Protein AF-A0A2A5XX04-F1 (afdb_monomer_lite)

pLDDT: mean 82.14, std 14.87, range [39.12, 96.19]

Radius of gyration: 28.09 Å; chains: 1; bounding box: 79×32×93 Å

Sequence (165 aa):
MIDTEQLPRMAFYTSGLMVVSGAFTIFSSELFPYVLTSIFHNIGIFLGLGMVYFNMIRLSSRRYMRRLDGPSRMPWVFAVLIGGLPLIWITIYDTGWPLATLLIYAGIILFFSALGAHLGQKAGHKAQQQFREQLQAYLEKIHAQQTENSPESTDHESTNRIPSS

Foldseek 3Di:
DPPPVCVVVLVVLLVVLLVVLLVVLVVLVVLLVVLPVDPVSVVVSLLVVLQVLLVSLLVSLQVSLLPDDDQDPVSVVSLCNSLVNSLVVVVVDPSVDDPVSNVVSNVSSNVSSVVSSVNSRVSSVVSNVVSVVVVVVVVVVVVVVVVVPPDDPPPPPPPDDDDDD

Secondary structure (DSSP, 8-state):
---GGGHHHHHHHHHHHHHHHHHHHHHHHTTGGGGGS-HHHHHHHHHHHHHHHHHHHHHHHHHHHTT-SS--SHHHHHHHHHHHHHHHHHHHS-----HHHHHHHHHHHHHHHHHHHHHHHHHHHHHHHHHHHHHHHHHHHHHHHHHHTS---------------

Structure (mmCIF, N/CA/C/O backbone):
data_AF-A0A2A5XX04-F1
#
_entry.id   AF-A0A2A5XX04-F1
#
loop_
_atom_site.group_PDB
_atom_site.id
_atom_site.type_symbol
_atom_site.label_atom_id
_atom_site.label_alt_id
_atom_site.label_comp_id
_atom_site.label_asym_id
_atom_site.label_entity_id
_atom_site.label_seq_id
_atom_site.pdbx_PDB_ins_code
_atom_site.Cartn_x
_atom_site.Cartn_y
_ato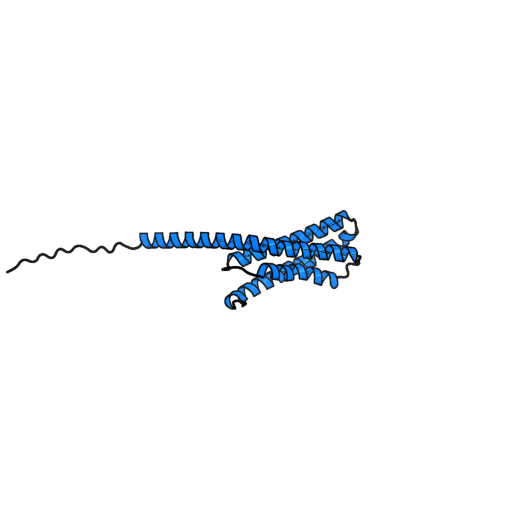m_site.Cartn_z
_atom_site.occupancy
_atom_site.B_iso_or_equiv
_atom_site.auth_seq_id
_atom_site.auth_comp_id
_atom_site.auth_asym_id
_atom_site.auth_atom_id
_atom_site.pdbx_PDB_model_num
ATOM 1 N N . MET A 1 1 ? -7.439 -17.340 16.408 1.00 39.12 1 MET A N 1
ATOM 2 C CA . MET A 1 1 ? -8.891 -17.443 16.180 1.00 39.12 1 MET A CA 1
ATOM 3 C C . MET A 1 1 ? -9.316 -16.236 15.374 1.00 39.12 1 MET A C 1
ATOM 5 O O . MET A 1 1 ? -8.980 -15.128 15.764 1.00 39.12 1 MET A O 1
ATOM 9 N N . ILE A 1 2 ? -9.911 -16.452 14.202 1.00 52.84 2 ILE A N 1
ATOM 10 C CA . ILE A 1 2 ? -10.643 -15.403 13.490 1.00 52.84 2 ILE A CA 1
ATOM 11 C C . ILE A 1 2 ? -12.016 -15.379 14.154 1.00 52.84 2 ILE A C 1
ATOM 13 O O . ILE A 1 2 ? -12.710 -16.392 14.100 1.00 52.84 2 ILE A O 1
ATOM 17 N N . ASP A 1 3 ? -12.373 -14.279 14.814 1.00 58.16 3 ASP A N 1
ATOM 18 C CA . ASP A 1 3 ? -13.710 -14.124 15.385 1.00 58.16 3 ASP A CA 1
ATOM 19 C C . ASP A 1 3 ? -14.723 -14.137 14.238 1.00 58.16 3 ASP A C 1
ATOM 21 O O . ASP A 1 3 ? -14.726 -13.254 13.375 1.00 58.16 3 ASP A O 1
ATOM 25 N N . THR A 1 4 ? -15.572 -15.163 14.199 1.00 63.19 4 THR A N 1
ATOM 26 C CA . THR A 1 4 ? -16.607 -15.359 13.172 1.00 63.19 4 THR A CA 1
ATOM 27 C C . THR A 1 4 ? -17.567 -14.172 13.076 1.00 63.19 4 THR A C 1
ATOM 29 O O . THR A 1 4 ? -18.086 -13.891 11.999 1.00 63.19 4 THR A O 1
ATOM 32 N N . GLU A 1 5 ? -17.723 -13.399 14.152 1.00 65.88 5 GLU A N 1
ATOM 33 C CA . GLU A 1 5 ? -18.518 -12.164 14.179 1.00 65.88 5 GLU A CA 1
ATOM 34 C C . GLU A 1 5 ? -17.909 -11.020 13.353 1.00 65.88 5 GLU A C 1
ATOM 36 O O . GLU A 1 5 ? -18.614 -10.140 12.856 1.00 65.88 5 GLU A O 1
ATOM 41 N N . GLN A 1 6 ? -16.589 -11.024 13.157 1.00 71.31 6 GLN A N 1
ATOM 42 C CA . GLN A 1 6 ? -15.884 -9.991 12.395 1.00 71.31 6 GLN A CA 1
ATOM 43 C C . GLN A 1 6 ? -15.785 -10.334 10.903 1.00 71.31 6 GLN A C 1
ATOM 45 O O . GLN A 1 6 ? -15.471 -9.467 10.085 1.00 71.31 6 GLN A O 1
ATOM 50 N N . LEU A 1 7 ? -16.095 -11.576 10.529 1.00 73.88 7 LEU A N 1
ATOM 51 C CA . LEU A 1 7 ? -15.939 -12.129 9.184 1.00 73.88 7 LEU A CA 1
ATOM 52 C C . LEU A 1 7 ? -16.725 -11.357 8.100 1.00 73.88 7 LEU A C 1
ATOM 54 O O . LEU A 1 7 ? -16.116 -11.020 7.081 1.00 73.88 7 LEU A O 1
ATOM 58 N N . PRO A 1 8 ? -17.997 -10.950 8.308 1.00 80.88 8 PRO A N 1
ATOM 59 C CA . PRO A 1 8 ? -18.734 -10.150 7.324 1.00 80.88 8 PRO A CA 1
ATOM 60 C C . PRO A 1 8 ? -18.094 -8.776 7.086 1.00 80.88 8 PRO A C 1
ATOM 62 O O . PRO A 1 8 ? -17.998 -8.299 5.955 1.00 80.88 8 PRO A O 1
ATOM 65 N N . ARG A 1 9 ? -17.594 -8.146 8.157 1.00 78.00 9 ARG A N 1
ATOM 66 C CA . ARG A 1 9 ? -16.905 -6.852 8.080 1.00 78.00 9 ARG A CA 1
ATOM 67 C C . ARG A 1 9 ? -15.581 -6.989 7.336 1.00 78.00 9 ARG A C 1
ATOM 69 O O . ARG A 1 9 ? -15.266 -6.142 6.506 1.00 78.00 9 ARG A O 1
ATOM 76 N N . MET A 1 10 ? -14.823 -8.046 7.623 1.00 80.44 10 MET A N 1
ATOM 77 C CA . MET A 1 10 ? -13.579 -8.348 6.918 1.00 80.44 10 MET A CA 1
ATOM 78 C C . MET A 1 10 ? -13.836 -8.553 5.429 1.00 80.44 10 MET A C 1
ATOM 80 O O . MET A 1 10 ? -13.192 -7.897 4.621 1.00 80.44 10 MET A O 1
ATOM 84 N N . ALA A 1 11 ? -14.817 -9.380 5.063 1.00 82.56 11 ALA A N 1
ATOM 85 C CA . ALA A 1 11 ? -15.159 -9.639 3.668 1.00 82.56 11 ALA A CA 1
ATOM 86 C C . ALA A 1 11 ? -15.535 -8.353 2.911 1.00 82.56 11 ALA A C 1
ATOM 88 O O . ALA A 1 11 ? -15.011 -8.119 1.826 1.00 82.56 11 ALA A O 1
ATOM 89 N N . PHE A 1 12 ? -16.365 -7.488 3.507 1.00 84.81 12 PHE A N 1
ATOM 90 C CA . PHE A 1 12 ? -16.779 -6.223 2.891 1.00 84.81 12 PHE A CA 1
ATOM 91 C C . PHE A 1 12 ? -15.617 -5.238 2.690 1.00 84.81 12 PHE A C 1
ATOM 93 O O . PHE A 1 12 ? -15.493 -4.617 1.636 1.00 84.81 12 PHE A O 1
ATOM 100 N N . TYR A 1 13 ? -14.748 -5.082 3.693 1.00 83.38 13 TYR A N 1
ATOM 101 C CA . TYR A 1 13 ? -13.586 -4.199 3.560 1.00 83.38 13 TYR A CA 1
ATOM 102 C C . TYR A 1 13 ? -12.587 -4.743 2.546 1.00 83.38 13 TYR A C 1
ATOM 104 O O . TYR A 1 13 ? -12.068 -3.983 1.733 1.00 83.38 13 TYR A O 1
ATOM 112 N N . THR A 1 14 ? -12.338 -6.049 2.570 1.00 83.38 14 THR A N 1
ATOM 113 C CA . THR A 1 14 ? -11.395 -6.688 1.660 1.00 83.38 14 THR A CA 1
ATOM 114 C C . THR A 1 14 ? -11.882 -6.640 0.213 1.00 83.38 14 THR A C 1
ATOM 116 O O . THR A 1 14 ? -11.092 -6.318 -0.668 1.00 83.38 14 THR A O 1
ATOM 119 N N . SER A 1 15 ? -13.169 -6.883 -0.053 1.00 87.19 15 SER A N 1
ATOM 120 C CA . SER A 1 15 ? -13.718 -6.795 -1.412 1.00 87.19 15 SER A CA 1
ATOM 121 C C . SER A 1 15 ? -13.656 -5.367 -1.958 1.00 87.19 15 SER A C 1
ATOM 123 O O . SER A 1 15 ? -13.176 -5.159 -3.070 1.00 87.19 15 SER A O 1
ATOM 125 N N . GLY A 1 16 ? -14.045 -4.370 -1.156 1.00 86.00 16 GLY A N 1
ATOM 126 C CA . GLY A 1 16 ? -13.928 -2.962 -1.536 1.00 86.00 16 GLY A CA 1
ATOM 127 C C . GLY A 1 16 ? -12.478 -2.558 -1.808 1.00 86.00 16 GLY A C 1
ATOM 128 O O . GLY A 1 16 ? -12.192 -1.911 -2.811 1.00 86.00 16 GLY A O 1
ATOM 129 N N . LEU A 1 17 ? -11.546 -2.995 -0.958 1.00 88.25 17 LEU A N 1
ATOM 130 C CA . LEU A 1 17 ? -10.117 -2.756 -1.154 1.00 88.25 17 LEU A CA 1
ATOM 131 C C . LEU A 1 17 ? -9.592 -3.371 -2.447 1.00 88.25 17 LEU A C 1
ATOM 133 O O . LEU A 1 17 ? -8.843 -2.704 -3.154 1.00 88.25 17 LEU A O 1
ATOM 137 N N . MET A 1 18 ? -10.000 -4.597 -2.776 1.00 88.69 18 MET A N 1
ATOM 138 C CA . MET A 1 18 ? -9.597 -5.248 -4.022 1.00 88.69 18 MET A CA 1
ATOM 139 C C . MET A 1 18 ? -10.082 -4.483 -5.251 1.00 88.69 18 MET A C 1
ATOM 141 O O . MET A 1 18 ? -9.306 -4.286 -6.180 1.00 88.69 18 MET A O 1
ATOM 145 N N . VAL A 1 19 ? -11.329 -4.002 -5.247 1.00 90.75 19 VAL A N 1
ATOM 146 C CA . VAL A 1 19 ? -11.880 -3.230 -6.373 1.00 90.75 19 VAL A CA 1
ATOM 147 C C . VAL A 1 19 ? -11.111 -1.926 -6.570 1.00 90.75 19 VAL A C 1
ATOM 149 O O . VAL A 1 19 ? -10.664 -1.639 -7.679 1.00 90.75 19 VAL A O 1
ATOM 152 N N . VAL A 1 20 ? -10.915 -1.144 -5.504 1.00 89.38 20 VAL A N 1
ATOM 153 C CA . VAL A 1 20 ? -10.239 0.158 -5.620 1.00 89.38 20 VAL A CA 1
ATOM 154 C C . VAL A 1 20 ? -8.749 -0.024 -5.925 1.00 89.38 20 VAL A C 1
ATOM 156 O O . VAL A 1 20 ? -8.208 0.691 -6.765 1.00 89.38 20 VAL A O 1
ATOM 159 N N . SER A 1 21 ? -8.087 -0.996 -5.289 1.00 89.88 21 SER A N 1
ATOM 160 C CA . SER A 1 21 ? -6.683 -1.311 -5.566 1.00 89.88 21 SER A CA 1
ATOM 161 C C . SER A 1 21 ? -6.500 -1.788 -7.002 1.00 89.88 21 SER A C 1
ATOM 163 O O . SER A 1 21 ? -5.605 -1.302 -7.677 1.00 89.88 21 SER A O 1
ATOM 165 N N . GLY A 1 22 ? -7.357 -2.689 -7.492 1.00 89.25 22 GLY A N 1
ATOM 166 C CA . GLY A 1 22 ? -7.282 -3.203 -8.859 1.00 89.25 22 GLY A CA 1
ATOM 167 C C . GLY A 1 22 ? -7.514 -2.119 -9.902 1.00 89.25 22 GLY A C 1
ATOM 168 O O . GLY A 1 22 ? -6.728 -1.998 -10.839 1.00 89.25 22 GLY A O 1
ATOM 169 N N . ALA A 1 23 ? -8.525 -1.271 -9.698 1.00 91.62 23 ALA A N 1
ATOM 170 C CA . ALA A 1 23 ? -8.774 -0.126 -10.568 1.00 91.62 23 ALA A CA 1
ATOM 171 C C . ALA A 1 23 ? -7.563 0.817 -10.622 1.00 91.62 23 ALA A C 1
ATOM 173 O O . ALA A 1 23 ? -7.161 1.248 -11.701 1.00 91.62 23 ALA A O 1
ATOM 174 N N . PHE A 1 24 ? -6.942 1.098 -9.472 1.00 91.62 24 PHE A N 1
ATOM 175 C CA . PHE A 1 24 ? -5.743 1.928 -9.422 1.00 91.62 24 PHE A CA 1
ATOM 176 C C . PHE A 1 24 ? -4.534 1.253 -10.080 1.00 91.62 24 PHE A C 1
ATOM 178 O O . PHE A 1 24 ? -3.783 1.919 -10.784 1.00 91.62 24 PHE A O 1
ATOM 185 N N . THR A 1 25 ? -4.351 -0.056 -9.901 1.00 90.88 25 THR A N 1
ATOM 186 C CA . THR A 1 25 ? -3.270 -0.812 -10.543 1.00 90.88 25 THR A CA 1
ATOM 187 C C . THR A 1 25 ? -3.381 -0.759 -12.068 1.00 90.88 25 THR A C 1
ATOM 189 O O . THR A 1 25 ? -2.388 -0.454 -12.727 1.00 90.88 25 THR A O 1
ATOM 192 N N . ILE A 1 26 ? -4.579 -0.952 -12.624 1.00 89.81 26 ILE A N 1
ATOM 193 C CA . ILE A 1 26 ? -4.821 -0.823 -14.070 1.00 89.81 26 ILE A CA 1
ATOM 194 C C . ILE A 1 26 ? -4.598 0.622 -14.524 1.00 89.81 26 ILE A C 1
ATOM 196 O O . ILE A 1 26 ? -3.895 0.868 -15.492 1.00 89.81 26 ILE A O 1
ATOM 200 N N . PHE A 1 27 ? -5.128 1.608 -13.800 1.00 90.00 27 PHE A N 1
ATOM 201 C CA . PHE A 1 27 ? -4.887 3.012 -14.134 1.00 90.00 27 PHE A CA 1
ATOM 202 C C . PHE A 1 27 ? -3.390 3.364 -14.109 1.00 90.00 27 PHE A C 1
ATOM 204 O O . PHE A 1 27 ? -2.900 4.106 -14.955 1.00 90.00 27 PHE A O 1
ATOM 211 N N . SER A 1 28 ? -2.633 2.802 -13.165 1.00 88.12 28 SER A N 1
ATOM 212 C CA . SER A 1 28 ? -1.202 3.066 -13.037 1.00 88.12 28 SER A CA 1
ATOM 213 C C . SER A 1 28 ? -0.372 2.530 -14.201 1.00 88.12 28 SER A C 1
ATOM 215 O O . SER A 1 28 ? 0.705 3.075 -14.445 1.00 88.12 28 SER A O 1
ATOM 217 N N . SER A 1 29 ? -0.852 1.521 -14.944 1.00 86.75 29 SER A N 1
ATOM 218 C CA . SER A 1 29 ? -0.103 1.005 -16.096 1.00 86.75 29 SER A CA 1
ATOM 219 C C . SER A 1 29 ? -0.018 1.998 -17.252 1.00 86.75 29 SER A C 1
ATOM 221 O O . SER A 1 29 ? 0.942 1.944 -18.014 1.00 86.75 29 SER A O 1
ATOM 223 N N . GLU A 1 30 ? -0.922 2.979 -17.320 1.00 88.00 30 GLU A N 1
ATOM 224 C CA . GLU A 1 30 ? -0.830 4.102 -18.268 1.00 88.00 30 GLU A CA 1
ATOM 225 C C . GLU A 1 30 ? 0.434 4.954 -18.051 1.00 88.00 30 GLU A C 1
ATOM 227 O O . GLU A 1 30 ? 0.913 5.633 -18.957 1.00 88.00 30 GLU A O 1
ATOM 232 N N . LEU A 1 31 ? 1.021 4.906 -16.850 1.00 84.88 31 LEU A N 1
ATOM 233 C CA . LEU A 1 31 ? 2.252 5.630 -16.529 1.00 84.88 31 LEU A CA 1
ATOM 234 C C . LEU A 1 31 ? 3.516 4.851 -16.919 1.00 84.88 31 LEU A C 1
ATOM 236 O O . LEU A 1 31 ? 4.605 5.427 -16.945 1.00 84.88 31 LEU A O 1
ATOM 240 N N . PHE A 1 32 ? 3.405 3.556 -17.229 1.00 85.56 32 PHE A N 1
ATOM 241 C CA . PHE A 1 32 ? 4.559 2.690 -17.474 1.00 85.56 32 PHE A CA 1
ATOM 242 C C . PHE A 1 32 ? 5.405 3.063 -18.700 1.00 85.56 32 PHE A C 1
ATOM 244 O O . PHE A 1 32 ? 6.632 2.971 -18.594 1.00 85.56 32 PHE A O 1
ATOM 251 N N . PRO A 1 33 ? 4.835 3.549 -19.821 1.00 84.38 33 PRO A N 1
ATOM 252 C CA . PRO A 1 33 ? 5.631 4.012 -20.959 1.00 84.38 33 PRO A CA 1
ATOM 253 C C . PRO A 1 33 ? 6.579 5.166 -20.603 1.00 84.38 33 PRO A C 1
ATOM 255 O O . PRO A 1 33 ? 7.668 5.283 -21.163 1.00 84.38 33 PRO A O 1
ATOM 258 N N . TYR A 1 34 ? 6.210 5.998 -19.625 1.00 83.31 34 TYR A N 1
ATOM 259 C CA . TYR A 1 34 ? 7.012 7.149 -19.208 1.00 83.31 34 TYR A CA 1
ATOM 260 C C . TYR A 1 34 ? 8.184 6.769 -18.296 1.00 83.31 34 TYR A C 1
ATOM 262 O O . TYR A 1 34 ? 9.110 7.562 -18.128 1.00 83.31 34 TYR A O 1
ATOM 270 N N . VAL A 1 35 ? 8.200 5.555 -17.741 1.00 81.25 35 VAL A N 1
ATOM 271 C CA . VAL A 1 35 ? 9.222 5.104 -16.781 1.00 81.25 35 VAL A CA 1
ATOM 272 C C . VAL A 1 35 ? 10.611 5.008 -17.413 1.00 81.25 35 VAL A C 1
ATOM 274 O O . VAL A 1 35 ? 11.603 5.303 -16.752 1.00 81.25 35 VAL A O 1
ATOM 277 N N . LEU A 1 36 ? 10.708 4.642 -18.693 1.00 78.75 36 LEU A N 1
ATOM 278 C CA . LEU A 1 36 ? 11.997 4.468 -19.376 1.00 78.75 36 LEU A CA 1
ATOM 279 C C . LEU A 1 36 ? 12.547 5.758 -20.003 1.00 78.75 36 LEU A C 1
ATOM 281 O O . LEU A 1 36 ? 13.649 5.746 -20.543 1.00 78.75 36 LEU A O 1
ATOM 285 N N . THR A 1 37 ? 11.822 6.879 -19.919 1.00 81.25 37 THR A N 1
ATOM 286 C CA . THR A 1 37 ? 12.266 8.148 -20.526 1.00 81.25 37 THR A CA 1
ATOM 287 C C . THR A 1 37 ? 13.465 8.768 -19.806 1.00 81.25 37 THR A C 1
ATOM 289 O O . THR A 1 37 ? 14.342 9.347 -20.443 1.00 81.25 37 THR A O 1
ATOM 292 N N . SER A 1 38 ? 13.521 8.670 -18.475 1.00 84.75 38 SER A N 1
ATOM 293 C CA . SER A 1 38 ? 14.591 9.243 -17.655 1.00 84.75 38 SER A CA 1
ATOM 294 C C . SER A 1 38 ? 14.626 8.601 -16.269 1.00 84.75 38 SER A C 1
AT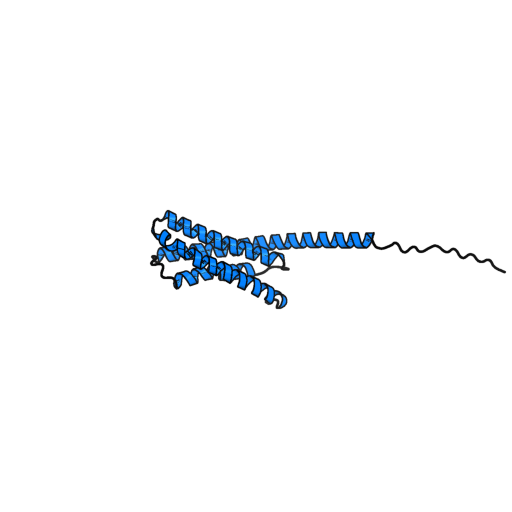OM 296 O O . SER A 1 38 ? 13.586 8.263 -15.703 1.00 84.75 38 SER A O 1
ATOM 298 N N . ILE A 1 39 ? 15.817 8.518 -15.671 1.00 83.38 39 ILE A N 1
ATOM 299 C CA . ILE A 1 39 ? 16.020 8.015 -14.302 1.00 83.38 39 ILE A CA 1
ATOM 300 C C . ILE A 1 39 ? 15.194 8.790 -13.266 1.00 83.38 39 ILE A C 1
ATOM 302 O O . ILE A 1 39 ? 14.636 8.190 -12.349 1.00 83.38 39 ILE A O 1
ATOM 306 N N . PHE A 1 40 ? 15.058 10.110 -13.426 1.00 85.06 40 PHE A N 1
ATOM 307 C CA . PHE A 1 40 ? 14.269 10.924 -12.499 1.00 85.06 40 PHE A CA 1
ATOM 308 C C . PHE A 1 40 ? 12.768 10.652 -12.634 1.00 85.06 40 PHE A C 1
ATOM 310 O O . PHE A 1 40 ? 12.066 10.606 -11.625 1.00 85.06 40 PHE A O 1
ATOM 317 N N . HIS A 1 41 ? 12.286 10.415 -13.860 1.00 84.12 41 HIS A N 1
ATOM 318 C CA . HIS A 1 41 ? 10.890 10.049 -14.107 1.00 84.12 41 HIS A CA 1
ATOM 319 C C . HIS A 1 41 ? 10.575 8.676 -13.515 1.00 84.12 41 HIS A C 1
ATOM 321 O O . HIS A 1 41 ? 9.572 8.530 -12.826 1.00 84.12 41 HIS A O 1
ATOM 327 N N . ASN A 1 42 ? 11.469 7.702 -13.701 1.00 85.69 42 ASN A N 1
ATOM 328 C CA . ASN A 1 42 ? 11.358 6.370 -13.113 1.00 85.69 42 ASN A CA 1
ATOM 329 C C . ASN A 1 42 ? 11.175 6.438 -11.585 1.00 85.69 42 ASN A C 1
ATOM 331 O O . ASN A 1 42 ? 10.155 5.998 -11.051 1.00 85.69 42 ASN A 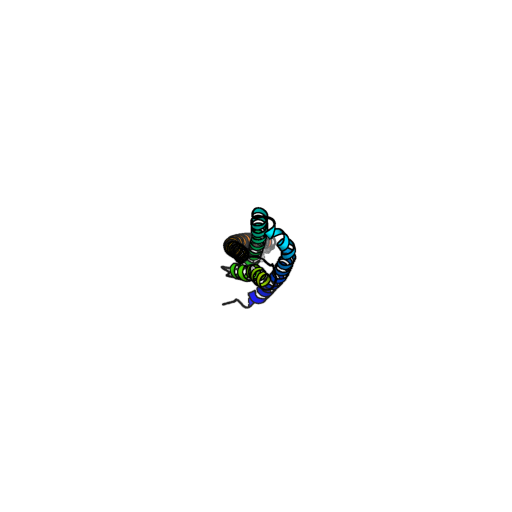O 1
ATOM 335 N N . ILE A 1 43 ? 12.124 7.076 -10.892 1.00 87.62 43 ILE A N 1
ATOM 336 C CA . ILE A 1 43 ? 12.097 7.201 -9.430 1.00 87.62 43 ILE A CA 1
ATOM 337 C C . ILE A 1 43 ? 10.849 7.968 -8.974 1.00 87.62 43 ILE A C 1
ATOM 339 O O . ILE A 1 43 ? 10.181 7.543 -8.032 1.00 87.62 43 ILE A O 1
ATOM 343 N N . GLY A 1 44 ? 10.513 9.074 -9.645 1.00 91.56 44 GLY A N 1
ATOM 344 C CA . GLY A 1 44 ? 9.344 9.889 -9.316 1.00 91.56 44 GLY A CA 1
ATOM 345 C C . GLY A 1 44 ? 8.028 9.121 -9.443 1.00 91.56 44 GLY A C 1
ATOM 346 O O . GLY A 1 44 ? 7.217 9.142 -8.516 1.00 91.56 44 GLY A O 1
ATOM 347 N N . ILE A 1 45 ? 7.837 8.392 -10.547 1.00 91.38 45 ILE A N 1
ATOM 348 C CA . ILE A 1 45 ? 6.639 7.576 -10.787 1.00 91.38 45 ILE A CA 1
ATOM 349 C C . ILE A 1 45 ? 6.547 6.465 -9.740 1.00 91.38 45 ILE A C 1
ATOM 351 O O . ILE A 1 45 ? 5.504 6.307 -9.107 1.00 91.38 45 ILE A O 1
ATOM 355 N N . PHE A 1 46 ? 7.629 5.724 -9.495 1.00 92.69 46 PHE A N 1
ATOM 356 C CA . PHE A 1 46 ? 7.601 4.612 -8.543 1.00 92.69 46 PHE A CA 1
ATOM 357 C C . PHE A 1 46 ? 7.368 5.071 -7.107 1.00 92.69 46 PHE A C 1
ATOM 359 O O . PHE A 1 46 ? 6.554 4.471 -6.406 1.00 92.69 46 PHE A O 1
ATOM 366 N N . LEU A 1 47 ? 8.018 6.152 -6.670 1.00 93.88 47 LEU A N 1
ATOM 367 C CA . LEU A 1 47 ? 7.765 6.734 -5.352 1.00 93.88 47 LEU A CA 1
ATOM 368 C C . LEU A 1 47 ? 6.330 7.249 -5.225 1.00 93.88 47 LEU A C 1
ATOM 370 O O . LEU A 1 47 ? 5.702 7.036 -4.187 1.00 93.88 47 LEU A O 1
ATOM 374 N N . GLY A 1 48 ? 5.797 7.885 -6.271 1.00 93.69 48 GLY A N 1
ATOM 375 C CA . GLY A 1 48 ? 4.406 8.328 -6.317 1.00 93.69 48 GLY A CA 1
ATOM 376 C C . GLY A 1 48 ? 3.435 7.160 -6.145 1.00 93.69 48 GLY A C 1
ATOM 377 O O . GLY A 1 48 ? 2.576 7.194 -5.264 1.00 93.69 48 GLY A O 1
ATOM 378 N N . LEU A 1 49 ? 3.624 6.087 -6.917 1.00 93.19 49 LEU A N 1
ATOM 379 C CA . LEU A 1 49 ? 2.823 4.866 -6.808 1.00 93.19 49 LEU A CA 1
ATOM 380 C C . LEU A 1 49 ? 2.949 4.228 -5.421 1.00 93.19 49 LEU A C 1
ATOM 382 O O . LEU A 1 49 ? 1.935 3.940 -4.785 1.00 93.19 49 LEU A O 1
ATOM 386 N N . GLY A 1 50 ? 4.174 4.074 -4.913 1.00 93.44 50 GLY A N 1
ATOM 387 C CA . GLY A 1 50 ? 4.437 3.560 -3.570 1.00 93.44 50 GLY A CA 1
ATOM 388 C C . GLY A 1 50 ? 3.704 4.359 -2.492 1.00 93.44 50 GLY A C 1
ATOM 389 O O . GLY A 1 50 ? 3.039 3.775 -1.636 1.00 93.44 50 GLY A O 1
ATOM 390 N N . MET A 1 51 ? 3.731 5.693 -2.568 1.00 95.12 51 MET A N 1
ATOM 391 C CA . MET A 1 51 ? 2.994 6.555 -1.642 1.00 95.12 51 MET A CA 1
ATOM 392 C C . MET A 1 51 ? 1.479 6.356 -1.709 1.00 95.12 51 MET A C 1
ATOM 394 O O . MET A 1 51 ? 0.828 6.379 -0.660 1.00 95.12 51 MET A O 1
ATOM 398 N N . VAL A 1 52 ? 0.906 6.141 -2.895 1.00 94.62 52 VAL A N 1
ATOM 399 C CA . VAL A 1 52 ? -0.533 5.872 -3.026 1.00 94.62 52 VAL A CA 1
ATOM 400 C C . VAL A 1 52 ? -0.902 4.552 -2.351 1.00 94.62 52 VAL A C 1
ATOM 402 O O . VAL A 1 52 ? -1.807 4.539 -1.511 1.00 94.62 52 VAL A O 1
ATOM 405 N N . TYR A 1 53 ? -0.171 3.467 -2.628 1.00 93.62 53 TYR A N 1
ATOM 406 C CA . TYR A 1 53 ? -0.418 2.165 -1.995 1.00 93.62 53 TYR A CA 1
ATOM 407 C C . TYR A 1 53 ? -0.229 2.223 -0.473 1.00 93.62 53 TYR A C 1
ATOM 409 O O . TYR A 1 53 ? -1.083 1.755 0.283 1.00 93.62 53 TYR A O 1
ATOM 417 N N . PHE A 1 54 ? 0.827 2.894 -0.004 1.00 94.56 54 PHE A N 1
ATOM 418 C CA . PHE A 1 54 ? 1.032 3.190 1.414 1.00 94.56 54 PHE A CA 1
ATOM 419 C C . PHE A 1 54 ? -0.187 3.880 2.036 1.00 94.56 54 PHE A C 1
ATOM 421 O O . PHE A 1 54 ? -0.671 3.472 3.097 1.00 94.56 54 PHE A O 1
ATOM 428 N N . ASN A 1 55 ? -0.697 4.927 1.383 1.00 94.94 55 ASN A N 1
ATOM 429 C CA . ASN A 1 55 ? -1.805 5.722 1.895 1.00 94.94 55 ASN A CA 1
ATOM 430 C C . ASN A 1 55 ? -3.102 4.901 1.946 1.00 94.94 55 ASN A C 1
ATOM 432 O O . ASN A 1 55 ? -3.778 4.893 2.977 1.00 94.94 55 ASN A O 1
ATOM 436 N N . MET A 1 56 ? -3.390 4.130 0.894 1.00 92.25 56 MET A N 1
ATOM 437 C CA . MET A 1 56 ? -4.511 3.187 0.857 1.00 92.25 56 MET A CA 1
ATOM 438 C C . MET A 1 56 ? -4.473 2.194 2.019 1.00 92.25 56 MET A C 1
ATOM 440 O O . MET A 1 56 ? -5.473 2.043 2.729 1.00 92.25 56 MET A O 1
ATOM 444 N N . ILE A 1 57 ? -3.324 1.550 2.253 1.00 92.69 57 ILE A N 1
ATOM 445 C CA . ILE A 1 57 ? -3.154 0.588 3.350 1.00 92.69 57 ILE A CA 1
ATOM 446 C C . ILE A 1 57 ? -3.356 1.292 4.691 1.00 92.69 57 ILE A C 1
ATOM 448 O O . ILE A 1 57 ? -4.096 0.800 5.548 1.00 92.69 57 ILE A O 1
ATOM 452 N N . ARG A 1 58 ? -2.756 2.472 4.879 1.00 91.38 58 ARG A N 1
ATOM 453 C CA . ARG A 1 58 ? -2.832 3.232 6.132 1.00 91.38 58 ARG A CA 1
ATOM 454 C C . ARG A 1 58 ? -4.259 3.675 6.457 1.00 91.38 58 ARG A C 1
ATOM 456 O O . ARG A 1 58 ? -4.706 3.505 7.593 1.00 91.38 58 ARG A O 1
ATOM 463 N N . LEU A 1 59 ? -4.972 4.248 5.486 1.00 90.75 59 LEU A N 1
ATOM 464 C CA . LEU A 1 59 ? -6.355 4.710 5.641 1.00 90.75 59 LEU A CA 1
ATOM 465 C C . LEU A 1 59 ? -7.292 3.549 5.958 1.00 90.75 59 LEU A C 1
ATOM 467 O O . LEU A 1 59 ? -8.073 3.629 6.908 1.00 90.75 59 LEU A O 1
ATOM 471 N N . SER A 1 60 ? -7.179 2.465 5.199 1.00 88.50 60 SER A N 1
ATOM 472 C CA . SER A 1 60 ? -8.036 1.294 5.352 1.00 88.50 60 SER A CA 1
ATOM 473 C C . SER A 1 60 ? -7.781 0.586 6.676 1.00 88.50 60 SER A C 1
ATOM 475 O O . SER A 1 60 ? -8.731 0.302 7.403 1.00 88.50 60 SER A O 1
ATOM 477 N N . SER A 1 61 ? -6.513 0.435 7.071 1.00 87.75 61 SER A N 1
ATOM 478 C CA . SER A 1 61 ? -6.123 -0.079 8.391 1.00 87.75 61 SER A CA 1
ATOM 479 C C . SER A 1 61 ? -6.714 0.761 9.521 1.00 87.75 61 SER A C 1
ATOM 481 O O . SER A 1 61 ? -7.363 0.226 10.419 1.00 87.75 61 SER A O 1
ATOM 483 N N . ARG A 1 62 ? -6.560 2.093 9.456 1.00 87.50 62 ARG A N 1
ATOM 484 C CA . ARG A 1 62 ? -7.097 3.014 10.467 1.00 87.50 62 ARG A CA 1
ATOM 485 C C . ARG A 1 62 ? -8.619 2.921 10.565 1.00 87.50 62 ARG A C 1
ATOM 487 O O . ARG A 1 62 ? -9.161 2.867 11.667 1.00 87.50 62 ARG A O 1
ATOM 494 N N . ARG A 1 63 ? -9.311 2.933 9.422 1.00 86.69 63 ARG A N 1
ATOM 495 C CA . ARG A 1 63 ? -10.778 2.906 9.362 1.00 86.69 63 ARG A CA 1
ATOM 496 C C . ARG A 1 63 ? -11.337 1.579 9.862 1.00 86.69 63 ARG A C 1
ATOM 498 O O . ARG A 1 63 ? -12.308 1.590 10.615 1.00 86.69 63 ARG A O 1
ATOM 505 N N . TYR A 1 64 ? -10.709 0.472 9.477 1.00 85.94 64 TYR A N 1
ATOM 506 C CA . TYR A 1 64 ? -11.075 -0.865 9.919 1.00 85.94 64 TYR A CA 1
ATOM 507 C C . TYR A 1 64 ? -10.881 -1.004 11.436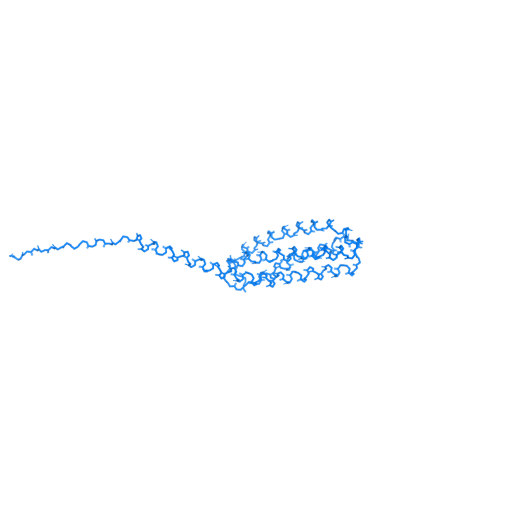 1.00 85.94 64 TYR A C 1
ATOM 509 O O . TYR A 1 64 ? -11.842 -1.277 12.155 1.00 85.94 64 TYR A O 1
ATOM 517 N N . MET A 1 65 ? -9.675 -0.703 11.936 1.00 84.94 65 MET A N 1
ATOM 518 C CA . MET A 1 65 ? -9.317 -0.855 13.352 1.00 84.94 65 MET A CA 1
ATOM 519 C C . MET A 1 65 ? -10.130 0.029 14.296 1.00 84.94 65 MET A C 1
ATOM 521 O O . MET A 1 65 ? -10.397 -0.413 15.405 1.00 84.94 65 MET A O 1
ATOM 525 N N . ARG A 1 66 ? -10.587 1.222 13.883 1.00 81.69 66 ARG A N 1
ATOM 526 C CA . ARG A 1 66 ? -11.354 2.148 14.747 1.00 81.69 66 ARG A CA 1
ATOM 527 C C . ARG A 1 66 ? -12.534 1.487 15.475 1.00 81.69 66 ARG A C 1
ATOM 529 O O . ARG A 1 66 ? -12.879 1.919 16.564 1.00 81.69 66 ARG A O 1
ATOM 536 N N . ARG A 1 67 ? -13.162 0.480 14.862 1.00 75.50 67 ARG A N 1
ATOM 537 C CA . ARG A 1 67 ? -14.355 -0.207 15.388 1.00 75.50 67 ARG A CA 1
ATOM 538 C C . ARG A 1 67 ? -14.062 -1.607 15.939 1.00 75.50 67 ARG A C 1
ATOM 540 O O . ARG A 1 67 ? -14.984 -2.415 16.032 1.00 75.50 67 ARG A O 1
ATOM 547 N N . LEU A 1 68 ? -12.793 -1.931 16.175 1.00 80.56 68 LEU A N 1
ATOM 548 C CA . LEU A 1 68 ? -12.350 -3.215 16.715 1.00 80.56 68 LEU A CA 1
ATOM 549 C C . LEU A 1 68 ? -11.909 -3.072 18.158 1.00 80.56 68 LEU A C 1
ATOM 551 O O . LEU A 1 68 ? -11.221 -2.110 18.502 1.00 80.56 68 LEU A O 1
ATOM 555 N N . ASP A 1 69 ? -12.214 -4.093 18.947 1.00 68.81 69 ASP A N 1
ATOM 556 C CA . ASP A 1 69 ? -11.741 -4.204 20.313 1.00 68.81 69 ASP A CA 1
ATOM 557 C C . ASP A 1 69 ? -10.475 -5.054 20.373 1.00 68.81 69 ASP A C 1
ATOM 559 O O . ASP A 1 69 ? -10.516 -6.275 20.449 1.00 68.81 69 ASP A O 1
ATOM 563 N N . GLY A 1 70 ? -9.324 -4.377 20.328 1.00 72.94 70 GLY A N 1
ATOM 564 C CA . GLY A 1 70 ? -8.018 -4.993 20.556 1.00 72.94 70 GLY A CA 1
ATOM 565 C C . GLY A 1 70 ? -7.094 -5.063 19.332 1.00 72.94 70 GLY A C 1
ATOM 566 O O . GLY A 1 70 ? -7.361 -4.453 18.286 1.00 72.94 70 GLY A O 1
ATOM 567 N N . PRO A 1 71 ? -5.942 -5.747 19.481 1.00 74.12 71 PRO A N 1
ATOM 568 C CA . PRO A 1 71 ? -4.925 -5.848 18.444 1.00 74.12 71 PRO A CA 1
ATOM 569 C C . PRO A 1 71 ? -5.381 -6.713 17.272 1.00 74.12 71 PRO A C 1
ATOM 571 O O . PRO A 1 71 ? -5.826 -7.843 17.441 1.00 74.12 71 PRO A O 1
ATOM 574 N N . SER A 1 72 ? -5.219 -6.183 16.057 1.00 80.38 72 SER A N 1
ATOM 575 C CA . SER A 1 72 ? -5.602 -6.858 14.818 1.00 80.38 72 SER A CA 1
ATOM 576 C C . SER A 1 72 ? -4.406 -7.010 13.885 1.00 80.38 72 SER A C 1
ATOM 578 O O . SER A 1 72 ? -3.624 -6.078 13.703 1.00 80.38 72 SER A O 1
ATOM 580 N N . ARG A 1 73 ? -4.298 -8.179 13.243 1.00 84.12 73 ARG A N 1
ATOM 581 C CA . ARG A 1 73 ? -3.309 -8.456 12.184 1.00 84.12 73 ARG A CA 1
ATOM 582 C C . ARG A 1 73 ? -3.742 -7.933 10.808 1.00 84.12 73 ARG A C 1
ATOM 584 O O . ARG A 1 73 ? -2.997 -8.066 9.844 1.00 84.12 73 ARG A O 1
ATOM 591 N N . MET A 1 74 ? -4.925 -7.323 10.704 1.00 85.50 74 MET A N 1
ATOM 592 C CA . MET A 1 74 ? -5.479 -6.882 9.423 1.00 85.50 74 MET A CA 1
ATOM 593 C C . MET A 1 74 ? -4.655 -5.855 8.636 1.00 85.50 74 MET A C 1
ATOM 595 O O . MET A 1 74 ? -4.633 -5.972 7.414 1.00 85.50 74 MET A O 1
ATOM 599 N N . PRO A 1 75 ? -3.917 -4.914 9.256 1.00 88.56 75 PRO A N 1
ATOM 600 C CA . PRO A 1 75 ? -3.046 -4.013 8.498 1.00 88.56 75 PRO A CA 1
ATOM 601 C C . PRO A 1 75 ? -2.024 -4.743 7.616 1.00 88.56 75 PRO A C 1
ATOM 603 O O . PRO A 1 75 ? -1.751 -4.313 6.498 1.00 88.56 75 PRO A O 1
ATOM 606 N N . TRP A 1 76 ? -1.505 -5.881 8.088 1.00 90.00 76 TRP A N 1
ATOM 607 C CA . TRP A 1 76 ? -0.589 -6.724 7.319 1.00 90.00 76 TRP A CA 1
ATOM 608 C C . TRP A 1 76 ? -1.295 -7.478 6.196 1.00 90.00 76 TRP A C 1
ATOM 610 O O . TRP A 1 76 ? -0.763 -7.564 5.094 1.00 90.00 76 TRP A O 1
ATOM 620 N N . VAL A 1 77 ? -2.514 -7.964 6.439 1.00 90.31 77 VAL A N 1
ATOM 621 C CA . VAL A 1 77 ? -3.339 -8.588 5.392 1.00 90.31 77 VAL A CA 1
ATOM 622 C C . VAL A 1 77 ? -3.627 -7.581 4.279 1.00 90.31 77 VAL A C 1
ATOM 624 O O . VAL A 1 77 ? -3.429 -7.890 3.110 1.00 90.31 77 VAL A O 1
ATOM 627 N N . PHE A 1 78 ? -4.009 -6.348 4.622 1.00 90.38 78 PHE A N 1
ATOM 628 C CA . PHE A 1 78 ? -4.225 -5.293 3.632 1.00 90.38 78 PHE A CA 1
ATOM 629 C C . PHE A 1 78 ? -2.959 -4.961 2.849 1.00 90.38 78 PHE A C 1
ATOM 631 O O . PHE A 1 78 ? -3.051 -4.752 1.647 1.00 90.38 78 PHE A O 1
ATOM 638 N N . ALA A 1 79 ? -1.787 -4.960 3.484 1.00 92.19 79 ALA A N 1
ATOM 639 C CA . ALA A 1 79 ? -0.532 -4.751 2.772 1.00 92.19 79 ALA A CA 1
ATOM 640 C C . ALA A 1 79 ? -0.221 -5.863 1.768 1.00 92.19 79 ALA A C 1
ATOM 642 O O . ALA A 1 79 ? 0.216 -5.566 0.661 1.00 92.19 79 ALA A O 1
ATOM 643 N N . VAL A 1 80 ? -0.496 -7.123 2.112 1.00 92.62 80 VAL A N 1
ATOM 644 C CA . VAL A 1 80 ? -0.332 -8.243 1.175 1.00 92.62 80 VAL A CA 1
ATOM 645 C C . VAL A 1 80 ? -1.322 -8.143 0.018 1.00 92.62 80 VAL A C 1
ATOM 647 O O . VAL A 1 80 ? -0.939 -8.360 -1.122 1.00 92.62 80 VAL A O 1
ATOM 650 N N . LEU A 1 81 ? -2.580 -7.785 0.276 1.00 91.69 81 LEU A N 1
ATOM 651 C CA . LEU A 1 81 ? -3.594 -7.724 -0.779 1.00 91.69 81 LEU A CA 1
ATOM 652 C C . LEU A 1 81 ? -3.397 -6.514 -1.700 1.00 91.69 81 LEU A C 1
ATOM 654 O O . LEU A 1 81 ? -3.359 -6.669 -2.914 1.00 91.69 81 LEU A O 1
ATOM 658 N N . ILE A 1 82 ? -3.223 -5.323 -1.124 1.00 92.06 82 ILE A N 1
ATOM 659 C CA . ILE A 1 82 ? -3.072 -4.064 -1.868 1.00 92.06 82 ILE A CA 1
ATOM 660 C C . ILE A 1 82 ? -1.693 -3.977 -2.523 1.00 92.06 82 ILE A C 1
ATOM 662 O O . ILE A 1 82 ? -1.585 -3.526 -3.655 1.00 92.06 82 ILE A O 1
ATOM 666 N N . GLY A 1 83 ? -0.638 -4.403 -1.823 1.00 89.88 83 GLY A N 1
ATOM 667 C CA . GLY A 1 83 ? 0.728 -4.401 -2.346 1.00 89.88 83 GLY A CA 1
ATOM 66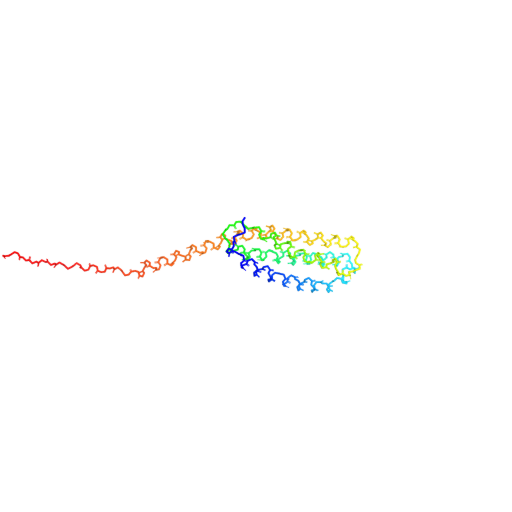8 C C . GLY A 1 83 ? 1.035 -5.602 -3.238 1.00 89.88 83 GLY A C 1
ATOM 669 O O . GLY A 1 83 ? 1.833 -5.487 -4.159 1.00 89.88 83 GLY A O 1
ATOM 670 N N . GLY A 1 84 ? 0.396 -6.750 -3.011 1.00 91.25 84 GLY A N 1
ATOM 671 C CA . GLY A 1 84 ? 0.588 -7.947 -3.831 1.00 91.25 84 GLY A CA 1
ATOM 672 C C . GLY A 1 84 ? -0.076 -7.843 -5.199 1.00 91.25 84 GLY A C 1
ATOM 673 O O . GLY A 1 84 ? 0.479 -8.323 -6.180 1.00 91.25 84 GLY A O 1
ATOM 674 N N . LEU A 1 85 ? -1.223 -7.171 -5.293 1.00 92.38 85 LEU A N 1
ATOM 675 C CA . LEU A 1 85 ? -1.941 -7.003 -6.554 1.00 92.38 85 LEU A CA 1
ATOM 676 C C . LEU A 1 85 ? -1.102 -6.342 -7.671 1.00 92.38 85 LEU A C 1
ATOM 678 O O . LEU A 1 85 ? -1.004 -6.942 -8.741 1.00 92.38 85 LEU A O 1
ATOM 682 N N . PRO A 1 86 ? -0.435 -5.188 -7.462 1.00 91.06 86 PRO A N 1
ATOM 683 C CA . PRO A 1 86 ? 0.450 -4.604 -8.469 1.00 91.06 86 PRO A CA 1
ATOM 684 C C . PRO A 1 86 ? 1.676 -5.468 -8.784 1.00 91.06 86 PRO A C 1
ATOM 686 O O . PRO A 1 86 ? 2.145 -5.459 -9.920 1.00 91.06 86 PRO A O 1
ATOM 689 N N . LEU A 1 87 ? 2.178 -6.248 -7.820 1.00 92.44 87 LEU A N 1
ATOM 690 C CA . LEU A 1 87 ? 3.280 -7.186 -8.060 1.00 92.44 87 LEU A CA 1
ATOM 691 C C . LEU A 1 87 ? 2.849 -8.367 -8.932 1.00 92.44 87 LEU A C 1
ATOM 693 O O . LEU A 1 87 ? 3.617 -8.818 -9.768 1.00 92.44 87 LEU A O 1
ATOM 697 N N . ILE A 1 88 ? 1.625 -8.864 -8.772 1.00 91.56 88 ILE A N 1
ATOM 698 C CA . ILE A 1 88 ? 1.080 -9.889 -9.668 1.00 91.56 88 ILE A CA 1
ATOM 699 C C . ILE A 1 88 ? 0.821 -9.267 -11.042 1.00 91.56 88 ILE A C 1
ATOM 701 O O . ILE A 1 88 ? 1.203 -9.836 -12.062 1.00 91.56 88 ILE A O 1
ATOM 705 N N . TRP A 1 89 ? 0.242 -8.066 -11.081 1.00 90.56 89 TRP A N 1
ATOM 706 C CA . TRP A 1 89 ? -0.060 -7.371 -12.330 1.00 90.56 89 TRP A CA 1
ATOM 707 C C . TRP A 1 89 ? 1.180 -7.166 -13.200 1.00 90.56 89 TRP A C 1
ATOM 709 O O . TRP A 1 89 ? 1.158 -7.518 -14.375 1.00 90.56 89 TRP A O 1
ATOM 719 N N . ILE A 1 90 ? 2.288 -6.689 -12.622 1.00 89.12 90 ILE A N 1
ATOM 720 C CA . ILE A 1 90 ? 3.527 -6.428 -13.371 1.00 89.12 90 ILE A CA 1
ATOM 721 C C . ILE A 1 90 ? 4.168 -7.701 -13.946 1.00 89.12 90 ILE A C 1
ATOM 723 O O . ILE A 1 90 ? 4.944 -7.612 -14.888 1.00 89.12 90 ILE A O 1
ATOM 727 N N . THR A 1 91 ? 3.857 -8.882 -13.397 1.00 85.69 91 THR A N 1
ATOM 728 C CA . THR A 1 91 ? 4.361 -10.161 -13.935 1.00 85.69 91 THR A CA 1
ATOM 729 C C . THR A 1 91 ? 3.577 -10.659 -15.143 1.00 85.69 91 THR A C 1
ATOM 731 O O . THR A 1 91 ? 4.109 -11.430 -15.935 1.00 85.69 91 THR A O 1
ATOM 734 N N . ILE A 1 92 ? 2.319 -10.233 -15.279 1.00 88.00 92 ILE A N 1
ATOM 735 C CA . ILE A 1 92 ? 1.435 -10.613 -16.387 1.00 88.00 92 ILE A CA 1
ATOM 736 C C . ILE A 1 92 ? 1.468 -9.537 -17.481 1.00 88.00 92 ILE A C 1
ATOM 738 O O . ILE A 1 92 ? 1.315 -9.837 -18.661 1.00 88.00 92 ILE A O 1
ATOM 742 N N . TYR A 1 93 ? 1.664 -8.279 -17.088 1.00 85.25 93 TYR A N 1
ATOM 743 C CA . TYR A 1 93 ? 1.744 -7.145 -17.994 1.00 85.25 93 TYR A CA 1
ATOM 744 C C . TYR A 1 93 ? 3.125 -7.078 -18.659 1.00 85.25 93 TYR A C 1
ATOM 746 O O . TYR A 1 93 ? 4.140 -6.916 -17.978 1.00 85.25 93 TYR A O 1
ATOM 754 N N . ASP A 1 94 ? 3.171 -7.152 -19.991 1.00 80.19 94 ASP A N 1
ATOM 755 C CA . ASP A 1 94 ? 4.422 -7.011 -20.740 1.00 80.19 94 ASP A CA 1
ATOM 756 C C . ASP A 1 94 ? 4.877 -5.544 -20.759 1.00 80.19 94 ASP A C 1
ATOM 758 O O . ASP A 1 94 ? 4.455 -4.726 -21.574 1.00 80.19 94 ASP A O 1
ATOM 762 N N . THR A 1 95 ? 5.714 -5.194 -19.784 1.00 81.44 95 THR A N 1
ATOM 763 C CA . THR A 1 95 ? 6.256 -3.838 -19.631 1.00 81.44 95 THR A CA 1
ATOM 764 C C . THR A 1 95 ? 7.452 -3.549 -20.533 1.00 81.44 95 THR A C 1
ATOM 766 O O . THR A 1 95 ? 7.827 -2.385 -20.677 1.00 81.44 95 THR A O 1
ATOM 769 N N . GLY A 1 96 ? 8.116 -4.581 -21.069 1.00 83.69 96 GLY A N 1
ATOM 770 C CA . GLY A 1 96 ? 9.425 -4.443 -21.714 1.00 83.69 96 GLY A CA 1
ATOM 771 C C . GLY A 1 96 ? 10.534 -3.885 -20.804 1.00 83.69 96 GLY A C 1
ATOM 772 O O . GLY A 1 96 ? 11.568 -3.433 -21.299 1.00 83.69 96 GLY A O 1
ATOM 773 N N . TRP A 1 97 ? 10.343 -3.856 -19.478 1.00 87.50 97 TRP A N 1
ATOM 774 C CA . TRP A 1 97 ? 11.315 -3.271 -18.553 1.00 87.50 97 TRP A CA 1
ATOM 775 C C . TRP A 1 97 ? 12.513 -4.194 -18.289 1.00 87.50 97 TRP A C 1
ATOM 777 O O . TRP A 1 97 ? 12.345 -5.406 -18.137 1.00 87.50 97 TRP A O 1
ATOM 787 N N . PRO A 1 98 ? 13.729 -3.635 -18.122 1.00 89.94 98 PRO A N 1
ATOM 788 C CA . PRO A 1 98 ? 14.868 -4.394 -17.620 1.00 89.94 98 PRO A CA 1
ATOM 789 C C . PRO A 1 98 ? 14.584 -4.993 -16.237 1.00 89.94 98 PRO A C 1
ATOM 791 O O . PRO A 1 98 ? 13.912 -4.372 -15.408 1.00 89.94 98 PRO A O 1
ATOM 794 N N . LEU A 1 99 ? 15.200 -6.143 -15.938 1.00 89.00 99 LEU A N 1
ATOM 795 C CA . LEU A 1 99 ? 15.069 -6.816 -14.638 1.00 89.00 99 LEU A CA 1
ATOM 796 C C . LEU A 1 99 ? 15.376 -5.879 -13.458 1.00 89.00 99 LEU A C 1
ATOM 798 O O . LEU A 1 99 ? 14.676 -5.900 -12.451 1.00 89.00 99 LEU A O 1
ATOM 802 N N . ALA A 1 100 ? 16.386 -5.015 -13.594 1.00 89.19 100 ALA A N 1
ATOM 803 C CA . ALA A 1 100 ? 16.733 -4.037 -12.566 1.00 89.19 100 ALA A CA 1
ATOM 804 C C . ALA A 1 100 ? 15.567 -3.081 -12.249 1.00 89.19 100 ALA A C 1
ATOM 806 O O . ALA A 1 100 ? 15.273 -2.838 -11.081 1.00 89.19 100 ALA A O 1
ATOM 807 N N . THR A 1 101 ? 14.861 -2.586 -13.269 1.00 89.25 101 THR A N 1
ATOM 808 C CA . THR A 1 101 ? 13.708 -1.688 -13.099 1.00 89.25 101 THR A CA 1
ATOM 809 C C . THR A 1 101 ? 12.537 -2.409 -12.434 1.00 89.25 101 THR A C 1
ATOM 811 O O . THR A 1 101 ? 11.915 -1.850 -11.532 1.00 89.25 101 THR A O 1
ATOM 814 N N . LEU A 1 102 ? 12.285 -3.668 -12.808 1.00 90.19 102 LEU A N 1
ATOM 815 C CA . LEU A 1 102 ? 11.276 -4.513 -12.158 1.00 90.19 102 LEU A CA 1
ATOM 816 C C . LEU A 1 102 ? 11.588 -4.736 -10.672 1.00 90.19 102 LEU A C 1
ATOM 818 O O . LEU A 1 102 ? 10.695 -4.627 -9.833 1.00 90.19 102 LEU A O 1
ATOM 822 N N . LEU A 1 103 ? 12.853 -4.993 -10.327 1.00 91.62 103 LEU A N 1
ATOM 823 C CA . LEU A 1 103 ? 13.280 -5.174 -8.937 1.00 91.62 103 LEU A CA 1
ATOM 824 C C . LEU A 1 103 ? 13.163 -3.884 -8.119 1.00 91.62 103 LEU A C 1
ATOM 826 O O . LEU A 1 103 ? 12.729 -3.936 -6.970 1.00 91.62 103 LEU A O 1
ATOM 830 N N . ILE A 1 104 ? 13.504 -2.730 -8.701 1.00 92.19 104 ILE A N 1
ATOM 831 C CA . ILE A 1 104 ? 13.330 -1.427 -8.044 1.00 92.19 104 ILE A CA 1
ATOM 832 C C . ILE A 1 104 ? 11.844 -1.166 -7.786 1.00 92.19 104 ILE A C 1
ATOM 834 O O . ILE A 1 104 ? 11.472 -0.824 -6.663 1.00 92.19 104 ILE A O 1
ATOM 838 N N . TYR A 1 105 ? 10.990 -1.373 -8.793 1.00 92.12 105 TYR A N 1
ATOM 839 C CA . TYR A 1 105 ? 9.541 -1.249 -8.650 1.00 92.12 105 TYR A CA 1
ATOM 840 C C . TYR A 1 105 ? 9.016 -2.150 -7.529 1.00 92.12 105 TYR A C 1
ATOM 842 O O . TYR A 1 105 ? 8.374 -1.670 -6.593 1.00 92.12 105 TYR A O 1
ATOM 850 N N . ALA A 1 106 ? 9.350 -3.443 -7.573 1.00 93.38 106 ALA A N 1
ATOM 851 C CA . ALA A 1 106 ? 8.908 -4.405 -6.574 1.00 93.38 106 ALA A CA 1
ATOM 852 C C . ALA A 1 106 ? 9.397 -4.037 -5.166 1.00 93.38 106 ALA A C 1
ATOM 854 O O . ALA A 1 106 ? 8.616 -4.058 -4.214 1.00 93.38 106 ALA A O 1
ATOM 855 N N . GLY A 1 107 ? 10.662 -3.633 -5.038 1.00 93.94 107 GLY A N 1
ATOM 856 C CA . GLY A 1 107 ? 11.248 -3.182 -3.779 1.00 93.94 107 GLY A CA 1
ATOM 857 C C . GLY A 1 107 ? 10.520 -1.973 -3.194 1.00 93.94 107 GLY A C 1
ATOM 858 O O . GLY A 1 107 ? 10.199 -1.971 -2.006 1.00 93.94 107 GLY A O 1
ATOM 859 N N . ILE A 1 108 ? 10.190 -0.976 -4.021 1.00 94.62 108 ILE A N 1
ATOM 860 C CA . ILE A 1 108 ? 9.443 0.215 -3.596 1.00 94.62 108 ILE A CA 1
ATOM 861 C C . ILE A 1 108 ? 8.033 -0.168 -3.140 1.00 94.62 108 ILE A C 1
ATOM 863 O O . ILE A 1 108 ? 7.621 0.218 -2.046 1.00 94.62 108 ILE A O 1
ATOM 867 N N . ILE A 1 109 ? 7.302 -0.960 -3.927 1.00 94.62 109 ILE A N 1
ATOM 868 C CA . ILE A 1 109 ? 5.944 -1.391 -3.570 1.00 94.62 109 ILE A CA 1
ATOM 869 C C . ILE A 1 109 ? 5.944 -2.174 -2.254 1.00 94.62 109 ILE A C 1
ATOM 871 O O . ILE A 1 109 ? 5.141 -1.874 -1.367 1.00 94.62 109 ILE A O 1
ATOM 875 N N . LEU A 1 110 ? 6.862 -3.128 -2.084 1.00 95.06 110 LEU A N 1
ATOM 876 C CA . LEU A 1 110 ? 6.991 -3.905 -0.851 1.00 95.06 110 LEU A CA 1
ATOM 877 C C . LEU A 1 110 ? 7.341 -3.014 0.343 1.00 95.06 110 LEU A C 1
ATOM 879 O O . LEU A 1 110 ? 6.703 -3.116 1.393 1.00 95.06 110 LEU A O 1
ATOM 883 N N . PHE A 1 111 ? 8.306 -2.107 0.176 1.00 96.00 111 PHE A N 1
ATOM 884 C CA . PHE A 1 111 ? 8.735 -1.187 1.225 1.00 96.00 111 PHE A CA 1
ATOM 885 C C . PHE A 1 111 ? 7.587 -0.288 1.696 1.00 96.00 111 PHE A C 1
ATOM 887 O O . PHE A 1 111 ? 7.282 -0.239 2.890 1.00 96.00 111 PHE A O 1
ATOM 894 N N . PHE A 1 112 ? 6.900 0.384 0.769 1.00 96.19 112 PHE A N 1
ATOM 895 C CA . PHE A 1 112 ? 5.783 1.264 1.103 1.00 96.19 112 PHE A CA 1
ATOM 896 C C . PHE A 1 112 ? 4.574 0.496 1.644 1.00 96.19 112 PHE A C 1
ATOM 898 O O . PHE A 1 112 ? 3.883 0.998 2.532 1.00 96.19 112 PHE A O 1
ATOM 905 N N . SER A 1 113 ? 4.344 -0.736 1.185 1.00 94.81 113 SER A N 1
ATOM 906 C CA . SER A 1 113 ? 3.269 -1.580 1.711 1.00 94.81 113 SER A CA 1
ATOM 907 C C . SER A 1 113 ? 3.535 -2.005 3.155 1.00 94.81 113 SER A C 1
ATOM 909 O O . SER A 1 113 ? 2.662 -1.857 4.014 1.00 94.81 113 SER A O 1
ATOM 911 N N . ALA A 1 114 ? 4.758 -2.449 3.460 1.00 93.88 114 ALA A N 1
ATOM 912 C CA . ALA A 1 114 ? 5.175 -2.790 4.819 1.00 93.88 114 ALA A CA 1
ATOM 913 C C . ALA A 1 114 ? 5.140 -1.565 5.748 1.00 93.88 114 ALA A C 1
ATOM 915 O O . ALA A 1 114 ? 4.619 -1.631 6.866 1.00 93.88 114 ALA A O 1
ATOM 916 N N . LEU A 1 115 ? 5.618 -0.413 5.267 1.00 94.81 115 LEU A N 1
ATOM 917 C CA . LEU A 1 115 ? 5.540 0.850 5.998 1.00 94.81 115 LEU A CA 1
ATOM 918 C C . LEU A 1 115 ? 4.079 1.255 6.260 1.00 94.81 115 LEU A C 1
ATOM 920 O O . LEU A 1 115 ? 3.744 1.717 7.355 1.00 94.81 115 LEU A O 1
ATOM 924 N N . GLY A 1 116 ? 3.201 1.034 5.280 1.00 92.69 116 GLY A N 1
ATOM 925 C CA . GLY A 1 116 ? 1.765 1.287 5.355 1.00 92.69 116 GLY A CA 1
ATOM 926 C C . GLY A 1 116 ? 1.086 0.421 6.402 1.00 92.69 116 GLY A C 1
ATOM 927 O O . GLY A 1 116 ? 0.300 0.939 7.195 1.00 92.69 116 GLY A O 1
ATOM 928 N N . ALA A 1 117 ? 1.441 -0.864 6.472 1.00 93.19 117 ALA A N 1
ATOM 929 C CA . ALA A 1 117 ? 0.961 -1.782 7.503 1.00 93.19 117 ALA A CA 1
ATOM 930 C C . ALA A 1 117 ? 1.390 -1.319 8.898 1.00 93.19 117 ALA A C 1
ATOM 932 O O . ALA A 1 117 ? 0.560 -1.168 9.796 1.00 93.19 117 ALA A O 1
ATOM 933 N N . HIS A 1 118 ? 2.684 -1.035 9.069 1.00 92.88 118 HIS A N 1
ATOM 934 C CA . HIS A 1 118 ? 3.258 -0.659 10.357 1.00 92.88 118 HIS A CA 1
ATOM 935 C C . HIS A 1 118 ? 2.676 0.664 10.884 1.00 92.88 118 HIS A C 1
ATOM 937 O O . HIS A 1 118 ? 2.230 0.749 12.033 1.00 92.88 118 HIS A O 1
ATOM 943 N N . LEU A 1 119 ? 2.616 1.701 10.044 1.00 92.81 119 LEU A N 1
ATOM 944 C CA . LEU A 1 119 ? 2.023 2.985 10.428 1.00 92.81 119 LEU A CA 1
ATOM 945 C C . LEU A 1 119 ? 0.492 2.922 10.502 1.00 92.81 119 LEU A C 1
ATOM 947 O O . LEU A 1 119 ? -0.108 3.614 11.327 1.00 92.81 119 LEU A O 1
ATOM 951 N N . GLY A 1 120 ? -0.141 2.083 9.684 1.00 89.31 120 GLY A N 1
ATOM 952 C CA . GLY A 1 120 ? -1.573 1.802 9.721 1.00 89.31 120 GLY A CA 1
ATOM 953 C C . GLY A 1 120 ? -1.998 1.167 11.040 1.00 89.31 120 GLY A C 1
ATOM 954 O O . GLY A 1 120 ? -2.987 1.602 11.625 1.00 89.31 120 GLY A O 1
ATOM 955 N N . GLN A 1 121 ? -1.213 0.223 11.562 1.00 90.62 121 GLN A N 1
ATOM 956 C CA . GLN A 1 121 ? -1.458 -0.410 12.856 1.00 90.62 121 GLN A CA 1
ATOM 957 C C . GLN A 1 121 ? -1.370 0.601 14.008 1.00 90.62 121 GLN A C 1
ATOM 959 O O . GLN A 1 121 ? -2.287 0.691 14.826 1.00 90.62 121 GLN A O 1
ATOM 964 N N . LYS A 1 122 ? -0.317 1.432 14.039 1.00 88.88 122 LYS A N 1
ATOM 965 C CA . LYS A 1 122 ? -0.175 2.500 15.047 1.00 88.88 122 LYS A CA 1
ATOM 966 C C . LYS A 1 122 ? -1.326 3.509 14.978 1.00 88.88 122 LYS A C 1
ATOM 968 O O . LYS A 1 122 ? -1.902 3.874 16.001 1.00 88.88 122 LYS A O 1
ATOM 973 N N . ALA A 1 123 ? -1.694 3.940 13.770 1.00 87.69 123 ALA A N 1
ATOM 974 C CA . ALA A 1 123 ? -2.808 4.864 13.563 1.00 87.69 123 ALA A CA 1
ATOM 975 C C . ALA A 1 123 ? -4.164 4.245 13.943 1.00 87.69 123 ALA A C 1
ATOM 977 O O . ALA A 1 123 ? -5.031 4.947 14.463 1.00 87.69 123 ALA A O 1
ATOM 978 N N . GLY A 1 124 ? -4.341 2.946 13.696 1.00 85.62 124 GLY A N 1
ATOM 979 C CA . GLY A 1 124 ? -5.525 2.183 14.073 1.00 85.62 124 GLY A CA 1
ATOM 980 C C . GLY A 1 124 ? -5.701 2.098 15.584 1.00 85.62 124 GLY A C 1
ATOM 981 O O . GLY A 1 124 ? -6.777 2.419 16.076 1.00 85.62 124 GLY A O 1
ATOM 982 N N . HIS A 1 125 ? -4.639 1.780 16.326 1.00 87.44 125 HIS A N 1
ATOM 983 C CA . HIS A 1 125 ? -4.673 1.758 17.792 1.00 87.44 125 HIS A CA 1
ATOM 984 C C . HIS A 1 125 ? -5.015 3.117 18.403 1.00 87.44 125 HIS A C 1
ATOM 986 O O . HIS A 1 125 ? -5.871 3.205 19.281 1.00 87.44 125 HIS A O 1
ATOM 992 N N . LYS A 1 126 ? -4.421 4.196 17.883 1.00 87.56 126 LYS A N 1
ATOM 993 C CA . LYS A 1 126 ? -4.777 5.553 18.314 1.00 87.56 126 LYS A CA 1
ATOM 994 C C . LYS A 1 126 ? -6.255 5.860 18.043 1.00 87.56 126 LYS A C 1
ATOM 996 O O . LYS A 1 126 ? -6.930 6.446 18.881 1.00 87.56 126 LYS A O 1
ATOM 1001 N N . ALA A 1 127 ? -6.775 5.444 16.887 1.00 84.94 127 ALA A N 1
ATOM 1002 C CA . ALA A 1 127 ? -8.181 5.643 16.540 1.00 84.94 127 ALA A CA 1
ATOM 1003 C C . ALA A 1 127 ? -9.139 4.800 17.402 1.00 84.94 127 ALA A C 1
ATOM 1005 O O . ALA A 1 127 ? -10.244 5.259 17.679 1.00 84.94 127 ALA A O 1
ATOM 1006 N N . GLN A 1 128 ? -8.728 3.602 17.829 1.00 85.81 128 GLN A N 1
ATOM 1007 C CA . GLN A 1 128 ? -9.480 2.765 18.772 1.00 85.81 128 GLN A CA 1
ATOM 1008 C C . GLN A 1 128 ? -9.625 3.452 20.130 1.00 85.81 128 GLN A C 1
ATOM 1010 O O . GLN A 1 128 ? -10.735 3.559 20.641 1.00 85.81 128 GLN A O 1
ATOM 1015 N N . GLN A 1 129 ? -8.519 3.951 20.692 1.00 86.12 129 GLN A N 1
ATOM 1016 C CA . GLN A 1 129 ? -8.522 4.647 21.984 1.00 86.12 129 GLN A CA 1
ATOM 1017 C C . GLN A 1 129 ? -9.446 5.867 21.955 1.00 86.12 129 GLN A C 1
ATOM 1019 O O . GLN A 1 129 ? -10.367 5.960 22.759 1.00 86.12 129 GLN A O 1
ATOM 1024 N N . GLN A 1 130 ? -9.291 6.722 20.940 1.00 87.62 130 GLN A N 1
ATOM 1025 C CA . GLN A 1 130 ? -10.146 7.899 20.757 1.00 87.62 130 GLN A CA 1
ATOM 1026 C C . GLN A 1 130 ? -11.627 7.539 20.603 1.00 87.62 130 GLN A C 1
ATOM 1028 O O . GLN A 1 130 ? -12.499 8.259 21.079 1.00 87.62 130 GLN A O 1
ATOM 1033 N N . PHE A 1 131 ? -11.933 6.437 19.913 1.00 85.75 131 PHE A N 1
ATOM 1034 C CA . PHE A 1 131 ? -13.314 5.994 19.756 1.00 85.75 131 PHE A CA 1
ATOM 1035 C C . PHE A 1 131 ? -13.910 5.520 21.085 1.00 85.75 131 PHE A C 1
ATOM 1037 O O . PHE A 1 131 ? -15.057 5.845 21.371 1.00 85.75 131 PHE A O 1
ATOM 1044 N N . ARG A 1 132 ? -13.132 4.814 21.912 1.00 85.06 132 ARG A N 1
ATOM 1045 C CA . ARG A 1 132 ? -13.562 4.372 23.245 1.00 85.06 132 ARG A CA 1
ATOM 1046 C C . ARG A 1 132 ? -13.827 5.545 24.182 1.00 85.06 132 ARG A C 1
ATOM 1048 O O . ARG A 1 132 ? -14.878 5.569 24.809 1.00 85.06 132 ARG A O 1
ATOM 1055 N N . GLU A 1 133 ? -12.932 6.531 24.212 1.00 88.00 133 GLU A N 1
ATOM 1056 C CA . GLU A 1 133 ? -13.115 7.766 24.991 1.00 88.00 133 GLU A CA 1
ATOM 1057 C C . GLU A 1 133 ? -14.401 8.501 24.581 1.00 88.00 133 GLU A C 1
ATOM 1059 O O . GLU A 1 133 ? -15.211 8.879 25.425 1.00 88.00 133 GLU A O 1
ATOM 1064 N N . GLN A 1 134 ? -14.638 8.645 23.271 1.00 88.19 134 GLN A N 1
ATOM 1065 C CA . GLN A 1 134 ? -15.862 9.259 22.745 1.00 88.19 134 GLN A CA 1
ATOM 1066 C C . GLN A 1 134 ? -17.121 8.476 23.125 1.00 88.19 134 GLN A C 1
ATOM 1068 O O . GLN A 1 134 ? -18.150 9.082 23.419 1.00 88.19 134 GLN A O 1
ATOM 1073 N N . LEU A 1 135 ? -17.051 7.143 23.110 1.00 86.75 135 LEU A N 1
ATOM 1074 C CA . LEU A 1 135 ? -18.177 6.283 23.457 1.00 86.75 135 LEU A CA 1
ATOM 1075 C C . LEU A 1 135 ? -18.526 6.399 24.945 1.00 86.75 135 LEU A C 1
ATOM 1077 O O . LEU A 1 135 ? -19.695 6.533 25.284 1.00 86.75 135 LEU A O 1
ATOM 1081 N N . GLN A 1 136 ? -17.517 6.403 25.820 1.00 88.31 136 GLN A N 1
ATOM 1082 C CA . GLN A 1 136 ? -17.697 6.569 27.264 1.00 88.31 136 GLN A CA 1
ATOM 1083 C C . GLN A 1 136 ? -18.313 7.928 27.594 1.00 88.31 136 GLN A C 1
ATOM 1085 O O . GLN A 1 136 ? -19.334 7.977 28.271 1.00 88.31 136 GLN A O 1
ATOM 1090 N N . ALA A 1 137 ? -17.773 9.011 27.029 1.00 89.62 137 ALA A N 1
ATOM 1091 C CA . ALA A 1 137 ? -18.317 10.352 27.228 1.00 89.62 137 ALA A CA 1
ATOM 1092 C C . ALA A 1 137 ? -19.757 10.494 26.698 1.00 89.62 137 ALA A C 1
ATOM 1094 O O . ALA A 1 137 ? -20.551 11.265 27.232 1.00 89.62 137 ALA A O 1
ATOM 1095 N N . TYR A 1 138 ? -20.109 9.776 25.627 1.00 88.62 138 TYR A N 1
ATOM 1096 C CA . TYR A 1 138 ? -21.474 9.756 25.104 1.00 88.62 138 TYR A CA 1
ATOM 1097 C C . TYR A 1 138 ? -22.433 8.986 26.024 1.00 88.62 138 TYR A C 1
ATOM 1099 O O . TYR A 1 138 ? -23.521 9.477 26.313 1.00 88.62 138 TYR A O 1
ATOM 1107 N N . LEU A 1 139 ? -22.020 7.817 26.522 1.00 89.38 139 LEU A N 1
ATOM 1108 C CA . LEU A 1 139 ? -22.811 7.016 27.461 1.00 89.38 139 LEU A CA 1
ATOM 1109 C C . LEU A 1 139 ? -23.019 7.738 28.797 1.00 89.38 139 LEU A C 1
ATOM 1111 O O . LEU A 1 139 ? -24.127 7.734 29.324 1.00 89.38 139 LEU A O 1
ATOM 1115 N N . GLU A 1 140 ? -21.991 8.410 29.313 1.00 91.56 140 GLU A N 1
ATOM 1116 C CA . GLU A 1 140 ? -22.075 9.202 30.543 1.00 91.56 140 GLU A CA 1
ATOM 1117 C C . GLU A 1 140 ? -23.111 10.329 30.426 1.00 91.56 140 GLU A C 1
ATOM 1119 O O . GLU A 1 140 ? -23.932 10.511 31.322 1.00 91.56 140 GLU A O 1
ATOM 1124 N N . LYS A 1 141 ? -23.159 11.025 29.280 1.00 88.62 141 LYS A N 1
ATOM 1125 C CA . LYS A 1 141 ? -24.188 12.043 29.004 1.00 88.62 141 LYS A CA 1
ATOM 1126 C C . LYS A 1 141 ? -25.599 11.465 28.980 1.00 88.62 141 LYS A C 1
ATOM 1128 O O . LYS A 1 141 ? -26.509 12.095 29.509 1.00 88.62 141 LYS A O 1
ATOM 1133 N N . ILE A 1 142 ? -25.781 10.284 28.386 1.00 88.50 142 ILE A N 1
ATOM 1134 C CA . ILE A 1 142 ? -27.084 9.603 28.371 1.00 88.50 142 ILE A CA 1
ATOM 1135 C C . ILE A 1 142 ? -27.508 9.245 29.798 1.00 88.50 142 ILE A C 1
ATOM 1137 O O . ILE A 1 142 ? -28.640 9.526 30.182 1.00 88.50 142 ILE A O 1
ATOM 1141 N N . HIS A 1 143 ? -26.606 8.682 30.606 1.00 82.56 143 HIS A N 1
ATOM 1142 C CA . HIS A 1 143 ? -26.900 8.345 32.000 1.00 82.56 143 HIS A CA 1
ATOM 1143 C C . HIS A 1 143 ? -27.225 9.582 32.845 1.00 82.56 143 HIS A C 1
ATOM 1145 O O . HIS A 1 143 ? -28.184 9.549 33.615 1.00 82.56 143 HIS A O 1
ATOM 1151 N N . ALA A 1 144 ? -26.493 10.685 32.667 1.00 81.75 144 ALA A N 1
ATOM 1152 C CA . ALA A 1 144 ? -26.784 11.947 33.343 1.00 81.75 144 ALA A CA 1
ATOM 1153 C C . ALA A 1 144 ? -28.178 12.482 32.964 1.00 81.75 144 ALA A C 1
ATOM 1155 O O . ALA A 1 144 ? -28.977 12.782 33.847 1.00 81.75 144 ALA A O 1
ATOM 1156 N N . GLN A 1 145 ? -28.520 12.491 31.670 1.00 77.88 145 GLN A N 1
ATOM 1157 C CA . GLN A 1 145 ? -29.846 12.910 31.197 1.00 77.88 145 GLN A CA 1
ATOM 1158 C C . GLN A 1 145 ? -30.975 11.995 31.683 1.00 77.88 145 GLN A C 1
ATOM 1160 O O . GLN A 1 145 ? -32.080 12.461 31.942 1.00 77.88 145 GLN A O 1
ATOM 1165 N N . GLN A 1 146 ? -30.731 10.692 31.802 1.00 76.12 146 GLN A N 1
ATOM 1166 C CA . GLN A 1 146 ? -31.731 9.746 32.292 1.00 76.12 146 GLN A CA 1
ATOM 1167 C C . GLN A 1 146 ? -31.938 9.854 33.811 1.00 76.12 146 GLN A C 1
ATOM 1169 O O . GLN A 1 146 ? -33.039 9.606 34.290 1.00 76.12 146 GLN A O 1
ATOM 1174 N N . THR A 1 147 ? -30.909 10.271 34.554 1.00 65.81 147 THR A N 1
ATOM 1175 C CA . THR A 1 147 ? -30.995 10.538 35.999 1.00 65.81 147 THR A CA 1
ATOM 1176 C C . THR A 1 147 ? -31.714 11.862 36.283 1.00 65.81 147 THR A C 1
ATOM 1178 O O . THR A 1 147 ? -32.489 11.937 37.227 1.00 65.81 147 THR A O 1
ATOM 1181 N N . GLU A 1 148 ? -31.525 12.880 35.436 1.00 60.28 148 GLU A N 1
ATOM 1182 C CA . GLU A 1 148 ? -32.205 14.184 35.534 1.00 60.28 148 GLU A CA 1
ATOM 1183 C C . GLU A 1 148 ? -33.694 14.122 35.136 1.00 60.28 148 GLU A C 1
ATOM 1185 O O . GLU A 1 148 ? -34.519 14.818 35.716 1.00 60.28 148 GLU A O 1
ATOM 1190 N N . ASN A 1 149 ? -34.062 13.258 34.180 1.00 56.62 149 ASN A N 1
ATOM 1191 C CA . ASN A 1 149 ? -35.451 13.087 33.726 1.00 56.62 149 ASN A CA 1
ATOM 1192 C C . ASN A 1 149 ? -36.231 11.993 34.482 1.00 56.62 149 ASN A C 1
ATOM 1194 O O . ASN A 1 149 ? -37.360 11.678 34.098 1.00 56.62 149 ASN A O 1
ATOM 1198 N N . SER A 1 150 ? -35.652 11.381 35.519 1.00 44.53 150 SER A N 1
ATOM 1199 C CA . SER A 1 150 ? -36.381 10.441 36.372 1.00 44.53 150 SER A CA 1
ATOM 1200 C C . SER A 1 150 ? -37.224 11.261 37.355 1.00 44.53 150 SER A C 1
ATOM 1202 O O . SER A 1 150 ? -36.639 11.960 38.182 1.00 44.53 150 SER A O 1
ATOM 1204 N N . PRO A 1 151 ? -38.570 11.239 37.277 1.00 47.09 151 PRO A N 1
ATOM 1205 C CA . PRO A 1 151 ? -39.389 12.022 38.184 1.00 47.09 151 PRO A CA 1
ATOM 1206 C C . PRO A 1 151 ? -39.142 11.509 39.598 1.00 47.09 151 PRO A C 1
ATOM 1208 O O . PRO A 1 151 ? -39.316 10.322 39.880 1.00 47.09 151 PRO A O 1
ATOM 1211 N N . GLU A 1 152 ? -38.704 12.419 40.459 1.00 46.72 152 GLU A N 1
ATOM 1212 C CA . GLU A 1 152 ? -38.773 12.290 41.905 1.00 46.72 152 GLU A CA 1
ATOM 1213 C C . GLU A 1 152 ? -40.179 11.773 42.232 1.00 46.72 152 GLU A C 1
ATOM 1215 O O . GLU A 1 152 ? -41.181 12.455 41.991 1.00 46.72 152 GLU A O 1
ATOM 1220 N N . SER A 1 153 ? -40.268 10.515 42.670 1.00 42.69 153 SER A N 1
ATOM 1221 C CA . SER A 1 153 ? -41.509 9.947 43.167 1.00 42.69 153 SER A CA 1
ATOM 1222 C C . SER A 1 153 ? -41.968 10.843 44.304 1.00 42.69 153 SER A C 1
ATOM 1224 O O . SER A 1 153 ? -41.354 10.890 45.369 1.00 42.69 153 SER A O 1
ATOM 1226 N N . THR A 1 154 ? -43.017 11.603 44.024 1.00 45.25 154 THR A N 1
ATOM 1227 C CA . THR A 1 154 ? -43.727 12.438 44.976 1.00 45.25 154 THR A CA 1
ATOM 1228 C C . THR A 1 154 ? -44.394 11.509 45.988 1.00 45.25 154 THR A C 1
ATOM 1230 O O . THR A 1 154 ? -45.573 11.188 45.858 1.00 45.25 154 THR A O 1
ATOM 1233 N N . ASP A 1 155 ? -43.647 11.041 46.987 1.00 41.69 155 ASP A N 1
ATOM 1234 C CA . ASP A 1 155 ? -44.242 10.436 48.174 1.00 41.69 155 ASP A CA 1
ATOM 1235 C C . ASP A 1 155 ? -44.809 11.575 49.017 1.00 41.69 155 ASP A C 1
ATOM 1237 O O . ASP A 1 155 ? -44.167 12.165 49.884 1.00 41.69 155 ASP A O 1
ATOM 1241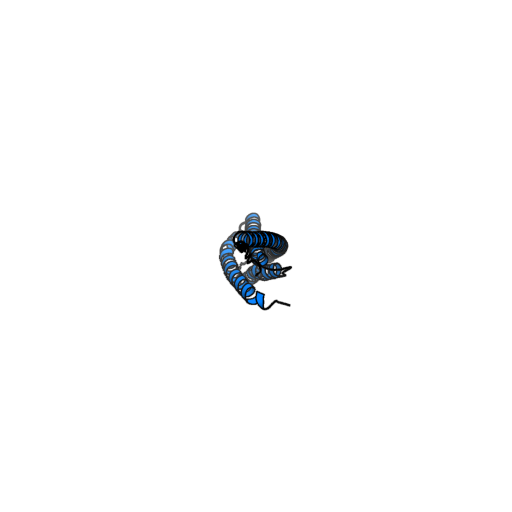 N N . HIS A 1 156 ? -46.049 11.926 48.678 1.00 39.19 156 HIS A N 1
ATOM 1242 C CA . HIS A 1 156 ? -46.915 12.732 49.510 1.00 39.19 156 HIS A CA 1
ATOM 1243 C C . HIS A 1 156 ? -47.033 12.076 50.889 1.00 39.19 156 HIS A C 1
ATOM 1245 O O . HIS A 1 156 ? -47.681 11.044 51.070 1.00 39.19 156 HIS A O 1
ATOM 1251 N N . GLU A 1 157 ? -46.438 12.743 51.870 1.00 41.97 157 GLU A N 1
ATOM 1252 C CA . GLU A 1 157 ? -46.718 12.623 53.291 1.00 41.97 157 GLU A CA 1
ATOM 1253 C C . GLU A 1 157 ? -48.220 12.855 53.546 1.00 41.97 157 GLU A C 1
ATOM 1255 O O . GLU A 1 157 ? -48.675 13.967 53.805 1.00 41.97 157 GLU A O 1
ATOM 1260 N N . SER A 1 158 ? -49.028 11.796 53.446 1.00 40.22 158 SER A N 1
ATOM 1261 C CA . SER A 1 158 ? -50.408 11.789 53.935 1.00 40.22 158 SER A CA 1
ATOM 1262 C C . SER A 1 158 ? -50.401 11.390 55.406 1.00 40.22 158 SER A C 1
ATOM 1264 O O . SER A 1 158 ? -50.595 10.231 55.776 1.00 40.22 158 SER A O 1
ATOM 1266 N N . THR A 1 159 ? -50.188 12.391 56.251 1.00 44.88 159 THR A N 1
ATOM 1267 C CA . THR A 1 159 ? -50.464 12.374 57.687 1.00 44.88 159 THR A CA 1
ATOM 1268 C C . THR A 1 159 ? -51.930 11.998 57.928 1.00 44.88 159 THR A C 1
ATOM 1270 O O . THR A 1 159 ? -52.814 12.849 57.902 1.00 44.88 159 THR A O 1
ATOM 1273 N N . ASN A 1 160 ? -52.213 10.722 58.201 1.00 40.94 160 ASN A N 1
ATOM 1274 C CA . ASN A 1 160 ? -53.527 10.301 58.682 1.00 40.94 160 ASN A CA 1
ATOM 1275 C C . ASN A 1 160 ? -53.468 10.139 60.208 1.00 40.94 160 ASN A C 1
ATOM 1277 O O . ASN A 1 160 ? -53.190 9.063 60.736 1.00 40.94 160 ASN A O 1
ATOM 1281 N N . ARG A 1 161 ? -53.674 11.249 60.929 1.00 45.34 161 ARG A N 1
ATOM 1282 C CA . ARG A 1 161 ? -54.076 11.212 62.340 1.00 45.34 161 ARG A CA 1
ATOM 1283 C C . ARG A 1 161 ? -55.579 10.949 62.382 1.00 45.34 161 ARG A C 1
ATOM 1285 O O . ARG A 1 161 ? -56.345 11.795 61.935 1.00 45.34 161 ARG A O 1
ATOM 1292 N N . ILE A 1 162 ? -55.995 9.843 62.990 1.00 46.44 162 ILE A N 1
ATOM 1293 C CA . ILE A 1 162 ? -57.365 9.672 63.492 1.00 46.44 162 ILE A CA 1
ATOM 1294 C C . ILE A 1 162 ? -57.257 9.347 64.992 1.00 46.44 162 ILE A C 1
ATOM 1296 O O . ILE A 1 162 ? -56.457 8.480 65.351 1.00 46.44 162 ILE A O 1
ATOM 1300 N N . PRO A 1 163 ? -57.966 10.076 65.877 1.00 48.66 163 PRO A N 1
ATOM 1301 C CA . PRO A 1 163 ? -57.841 9.932 67.321 1.00 48.66 163 PRO A CA 1
ATOM 1302 C C . PRO A 1 163 ? -58.667 8.758 67.860 1.00 48.66 163 PRO A C 1
ATOM 1304 O O . PRO A 1 163 ? -59.627 8.299 67.246 1.00 48.66 163 PRO A O 1
ATOM 1307 N N . SER A 1 164 ? -58.266 8.314 69.047 1.00 46.94 164 SER A N 1
ATOM 1308 C CA . SER A 1 164 ? -58.915 7.322 69.901 1.00 46.94 164 SER A CA 1
ATOM 1309 C C . SER A 1 164 ? -60.313 7.736 70.373 1.00 46.94 164 SER A C 1
ATOM 1311 O O . SER A 1 164 ? -60.467 8.840 70.904 1.00 46.94 164 SER A O 1
ATOM 1313 N N . SER A 1 165 ? -61.258 6.795 70.320 1.00 51.22 165 SER A N 1
ATOM 1314 C CA . SER A 1 165 ? -62.381 6.654 71.262 1.00 51.22 165 SER A CA 1
ATOM 1315 C C . SER A 1 165 ? -62.897 5.221 71.246 1.00 51.22 165 SER A C 1
ATOM 1317 O O . SER A 1 165 ? -63.246 4.773 70.129 1.00 51.22 165 SER A O 1
#